Protein AF-A0A8H6HIU8-F1 (afdb_monomer)

Sequence (153 aa):
WHNLHSSWTSQQRADSVRLRSTGVNGLNILAICAAYMLQYKNGLIGKHFKTLMQFATFHLKGIVSPEQLAVNRAIGELGALLWIGEIDDLNRYLDDLTILIDNVLDAFAAIDPAKIPFKIKLHLLKHLPAHIRRFGPAVHFSTEVFECFNAIF

Structure (mmCIF, N/CA/C/O backbone):
data_AF-A0A8H6HIU8-F1
#
_entry.id   AF-A0A8H6HIU8-F1
#
loop_
_atom_site.group_PDB
_atom_site.id
_atom_site.type_symbol
_atom_site.label_atom_id
_atom_site.label_alt_id
_atom_site.label_comp_id
_atom_site.label_asym_id
_atom_site.label_entity_id
_atom_site.label_seq_id
_atom_site.pdbx_PDB_ins_code
_atom_site.Cartn_x
_atom_site.Cartn_y
_atom_site.Cartn_z
_atom_site.occupancy
_atom_site.B_iso_or_equiv
_atom_site.auth_seq_id
_atom_site.auth_comp_id
_atom_site.auth_asym_id
_atom_site.auth_atom_id
_atom_site.pdbx_PDB_model_num
ATOM 1 N N . TRP A 1 1 ? -3.936 3.414 8.968 1.00 64.69 1 TRP A N 1
ATOM 2 C CA . TRP A 1 1 ? -3.615 3.252 10.400 1.00 64.69 1 TRP A CA 1
ATOM 3 C C . TRP A 1 1 ? -4.440 4.179 11.290 1.00 64.69 1 TRP A C 1
ATOM 5 O O . TRP A 1 1 ? -5.311 3.663 11.967 1.00 64.69 1 TRP A O 1
ATOM 15 N N . HIS A 1 2 ? -4.286 5.510 1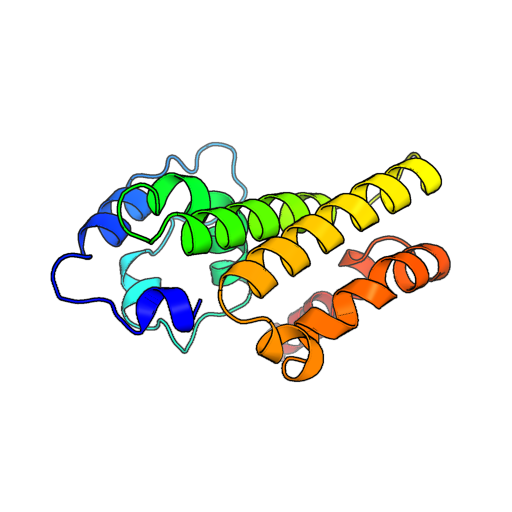1.222 1.00 69.12 2 HIS A N 1
ATOM 16 C CA . HIS A 1 2 ? -5.048 6.442 12.080 1.00 69.12 2 HIS A CA 1
ATOM 17 C C . HIS A 1 2 ? -6.573 6.221 12.072 1.00 69.12 2 HIS A C 1
ATOM 19 O O . HIS A 1 2 ? -7.172 6.049 13.126 1.00 69.12 2 HIS A O 1
ATOM 25 N N . ASN A 1 3 ? -7.185 6.132 10.884 1.00 68.50 3 ASN A N 1
ATOM 26 C CA . ASN A 1 3 ? -8.630 5.882 10.746 1.00 68.50 3 ASN A CA 1
ATOM 27 C C . ASN A 1 3 ? -9.074 4.488 11.202 1.00 68.50 3 ASN A C 1
ATOM 29 O O . ASN A 1 3 ? -10.265 4.274 11.388 1.00 68.50 3 ASN A O 1
ATOM 33 N N . LEU A 1 4 ? -8.141 3.535 11.321 1.00 65.88 4 LEU A N 1
ATOM 34 C CA . LEU A 1 4 ? -8.471 2.219 11.855 1.00 65.88 4 LEU A CA 1
ATOM 35 C C . LEU A 1 4 ? -8.703 2.366 13.354 1.00 65.88 4 LEU A C 1
ATOM 37 O O . LEU A 1 4 ? -9.769 2.009 13.817 1.00 65.88 4 LEU A O 1
ATOM 41 N N . HIS A 1 5 ? -7.771 2.989 14.083 1.00 64.44 5 HIS A N 1
ATOM 42 C CA . HIS A 1 5 ? -7.785 3.006 15.548 1.00 64.44 5 HIS A CA 1
ATOM 43 C C . HIS A 1 5 ? -8.414 4.246 16.207 1.00 64.44 5 HIS A C 1
ATOM 45 O O . HIS A 1 5 ? -8.328 4.402 17.429 1.00 64.44 5 HIS A O 1
ATOM 51 N N . SER A 1 6 ? -8.945 5.196 15.435 1.00 65.50 6 SER A N 1
ATOM 52 C CA . SER A 1 6 ? -9.542 6.434 15.962 1.00 65.50 6 SER A CA 1
ATOM 53 C C . SER A 1 6 ? -10.908 6.210 16.615 1.00 65.50 6 SER A C 1
ATOM 55 O O . SER A 1 6 ? -11.280 6.967 17.502 1.00 65.50 6 SER A O 1
ATOM 57 N N . SER A 1 7 ? -11.629 5.163 16.211 1.00 61.12 7 SER A N 1
ATOM 58 C CA . SER A 1 7 ? -12.925 4.760 16.778 1.00 61.12 7 SER A CA 1
ATOM 59 C C . SER A 1 7 ? -12.816 3.623 17.802 1.00 61.12 7 SER A C 1
ATOM 61 O O . SER A 1 7 ? -13.835 3.108 18.259 1.00 61.12 7 SER A O 1
ATOM 63 N N . TRP A 1 8 ? -11.596 3.197 18.146 1.00 66.00 8 TRP A N 1
ATOM 64 C CA . TRP A 1 8 ? -11.384 2.003 18.959 1.00 66.00 8 TRP A CA 1
ATOM 65 C C . TRP A 1 8 ? -11.679 2.242 20.445 1.00 66.00 8 TRP A C 1
ATOM 67 O O . TRP A 1 8 ? -11.041 3.082 21.081 1.00 66.00 8 TRP A O 1
ATOM 77 N N . THR A 1 9 ? -12.620 1.479 21.012 1.00 58.56 9 THR A N 1
ATOM 78 C CA . THR A 1 9 ? -12.911 1.432 22.458 1.00 58.56 9 THR A CA 1
ATOM 79 C C . THR A 1 9 ? -12.213 0.238 23.130 1.00 58.56 9 THR A C 1
ATOM 81 O O . THR A 1 9 ? -11.569 -0.586 22.478 1.00 58.56 9 THR A O 1
ATOM 84 N N . SER A 1 10 ? -12.329 0.131 24.462 1.00 56.97 10 SER A N 1
ATOM 85 C CA . SER A 1 10 ? -11.723 -0.891 25.342 1.00 56.97 10 SER A CA 1
ATOM 86 C C . SER A 1 10 ? -11.839 -2.345 24.846 1.00 56.97 10 SER A C 1
ATOM 88 O O . SER A 1 10 ? -11.032 -3.193 25.234 1.00 56.97 10 SER A O 1
ATOM 90 N N . GLN A 1 11 ? -12.811 -2.622 23.972 1.00 52.03 11 GLN A N 1
ATOM 91 C CA . GLN A 1 11 ? -13.109 -3.927 23.382 1.00 52.03 11 GLN A CA 1
ATOM 92 C C . GLN A 1 11 ? -12.022 -4.453 22.414 1.00 52.03 11 GLN A C 1
ATOM 94 O O . GLN A 1 11 ? -12.023 -5.636 22.086 1.00 52.03 11 GLN A O 1
ATOM 99 N N . GLN A 1 12 ? -11.049 -3.638 21.988 1.00 56.19 12 GLN A N 1
ATOM 100 C CA . GLN A 1 12 ? -10.039 -4.026 20.980 1.00 56.19 12 GLN A CA 1
ATOM 101 C C . GLN A 1 12 ? -8.659 -4.411 21.538 1.00 56.19 12 GLN A C 1
ATOM 103 O O . GLN A 1 12 ? -7.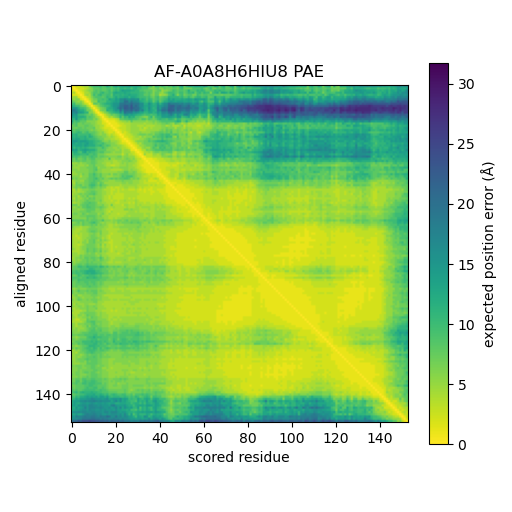671 -4.491 20.809 1.00 56.19 12 GLN A O 1
ATOM 108 N N . ARG A 1 13 ? -8.590 -4.803 22.820 1.00 55.81 13 ARG A N 1
ATOM 109 C CA . ARG A 1 13 ? -7.437 -5.559 23.358 1.00 55.81 13 ARG A CA 1
ATOM 110 C C . ARG A 1 13 ? -7.236 -6.913 22.653 1.00 55.81 13 ARG A C 1
ATOM 112 O O . ARG A 1 13 ? -6.129 -7.449 22.695 1.00 55.81 13 ARG A O 1
ATOM 119 N N . ALA A 1 14 ? -8.260 -7.434 21.969 1.00 56.91 14 ALA A N 1
ATOM 120 C CA . ALA A 1 14 ? -8.206 -8.692 21.221 1.00 56.91 14 ALA A CA 1
ATOM 121 C C . ALA A 1 14 ? -7.216 -8.665 20.040 1.00 56.91 14 ALA A C 1
ATOM 123 O O . ALA A 1 14 ? -6.545 -9.669 19.809 1.00 56.91 14 ALA A O 1
ATOM 124 N N . ASP A 1 15 ? -7.047 -7.526 19.354 1.00 64.19 15 ASP A N 1
ATOM 125 C CA . ASP A 1 15 ? -6.044 -7.386 18.284 1.00 64.19 15 ASP A CA 1
ATOM 126 C C . ASP A 1 15 ? -4.619 -7.543 18.808 1.00 64.19 15 ASP A C 1
ATOM 128 O O . ASP A 1 15 ? -3.786 -8.181 18.170 1.00 64.19 15 ASP A O 1
ATOM 132 N N . SER A 1 16 ? -4.347 -7.024 20.010 1.00 66.31 16 SER A N 1
ATOM 133 C CA . SER A 1 16 ? -3.032 -7.167 20.644 1.00 66.31 16 SER A CA 1
ATOM 134 C C . SER A 1 16 ? -2.673 -8.629 20.897 1.00 66.31 16 SER A C 1
ATOM 136 O O . SER A 1 16 ? -1.526 -9.027 20.704 1.00 66.31 16 SER A O 1
ATOM 138 N N . VAL A 1 17 ? -3.669 -9.429 21.295 1.00 71.44 17 VAL A N 1
ATOM 139 C CA . VAL A 1 17 ? -3.507 -10.855 21.575 1.00 71.44 17 VAL A CA 1
ATOM 140 C C . VAL A 1 17 ? -3.328 -11.610 20.265 1.00 71.44 17 VAL A C 1
ATOM 142 O O . VAL A 1 17 ? -2.354 -12.339 20.130 1.00 71.44 17 VAL A O 1
ATOM 145 N N . ARG A 1 18 ? -4.196 -11.370 19.272 1.00 77.75 18 ARG A N 1
ATOM 146 C CA . ARG A 1 18 ? -4.116 -12.000 17.943 1.00 77.75 18 ARG A CA 1
ATOM 147 C C . ARG A 1 18 ? -2.772 -11.737 17.269 1.00 77.75 18 ARG A C 1
ATOM 149 O O . ARG A 1 18 ? -2.125 -12.678 16.828 1.00 77.75 18 ARG A O 1
ATOM 156 N N . LEU A 1 19 ? -2.338 -10.478 17.252 1.00 77.38 19 LEU A N 1
ATOM 157 C CA . LEU A 1 19 ? -1.085 -10.069 16.628 1.00 77.38 19 LEU A CA 1
ATOM 158 C C . LEU A 1 19 ? 0.135 -10.621 17.387 1.00 77.38 19 LEU A C 1
ATOM 160 O O . LEU A 1 19 ? 1.106 -11.035 16.758 1.00 77.38 19 LEU A O 1
ATOM 164 N N . ARG A 1 20 ? 0.083 -10.695 18.726 1.00 78.25 20 ARG A N 1
ATOM 165 C CA . ARG A 1 20 ? 1.134 -11.325 19.550 1.00 78.25 20 ARG A CA 1
ATOM 166 C C . ARG A 1 20 ? 1.206 -12.843 19.363 1.00 78.25 20 ARG A C 1
ATOM 168 O O . ARG A 1 20 ? 2.286 -13.407 19.489 1.00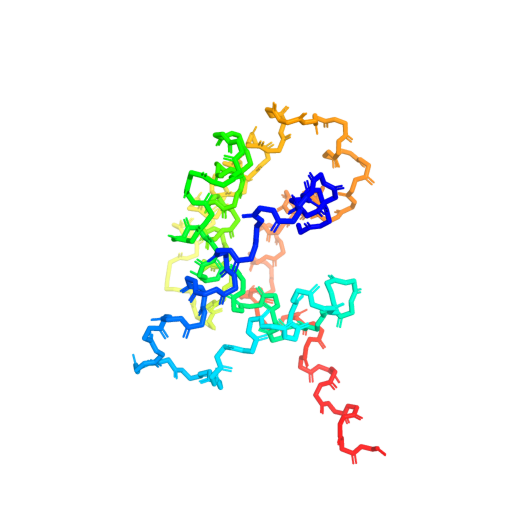 78.25 20 ARG A O 1
ATOM 175 N N . SER A 1 21 ? 0.083 -13.497 19.081 1.00 80.94 21 SER A N 1
ATOM 176 C CA . SER A 1 21 ? 0.003 -14.944 18.842 1.00 80.94 21 SER A CA 1
ATOM 177 C C . SER A 1 21 ? 0.464 -15.367 17.444 1.00 80.94 21 SER A C 1
ATOM 179 O O . SER A 1 21 ? 0.453 -16.557 17.140 1.00 80.94 21 SER A O 1
ATOM 181 N N . THR A 1 22 ? 0.865 -14.423 16.590 1.00 81.81 22 THR A N 1
ATOM 182 C CA . THR A 1 22 ? 1.374 -14.721 15.248 1.00 81.81 22 THR A CA 1
ATOM 183 C C . THR A 1 22 ? 2.664 -15.525 15.335 1.00 81.81 22 THR A C 1
ATOM 185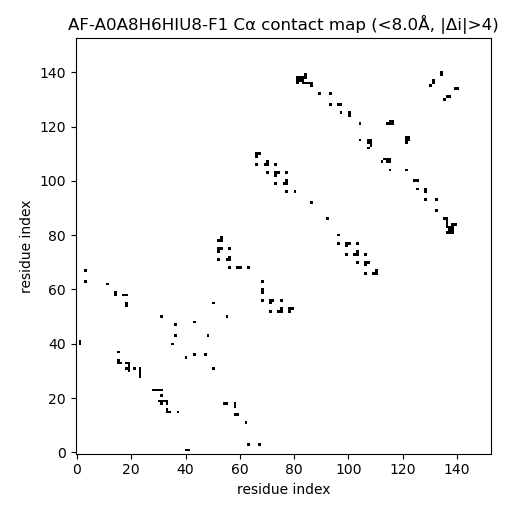 O O . THR A 1 22 ? 3.638 -15.094 15.955 1.00 81.81 22 THR A O 1
ATOM 188 N N . GLY A 1 23 ? 2.688 -16.687 14.683 1.00 79.31 23 GLY A N 1
ATOM 189 C CA . GLY A 1 23 ? 3.920 -17.440 14.493 1.00 79.31 23 GLY A CA 1
ATOM 190 C C . GLY A 1 23 ? 4.871 -16.652 13.600 1.00 79.31 23 GLY A C 1
ATOM 191 O O . GLY A 1 23 ? 4.547 -16.382 12.448 1.00 79.31 23 GLY A O 1
ATOM 192 N N . VAL A 1 24 ? 6.038 -16.283 14.129 1.00 79.44 24 VAL A N 1
ATOM 193 C CA . VAL A 1 24 ? 7.068 -15.543 13.378 1.00 79.44 24 VAL A CA 1
ATOM 194 C C . VAL A 1 24 ? 8.147 -16.450 12.779 1.00 79.44 24 VAL A C 1
ATOM 196 O O . VAL A 1 24 ? 9.121 -15.971 12.205 1.00 79.44 24 VAL A O 1
ATOM 199 N N . ASN A 1 25 ? 7.985 -17.768 12.906 1.00 79.31 25 ASN A N 1
ATOM 200 C CA . ASN A 1 25 ? 8.937 -18.741 12.380 1.00 79.31 25 ASN A CA 1
ATOM 201 C C . ASN A 1 25 ? 9.035 -18.616 10.853 1.00 79.31 25 ASN A C 1
ATOM 203 O O . ASN A 1 25 ? 8.021 -18.655 10.160 1.00 79.31 25 ASN A O 1
ATOM 207 N N . GLY A 1 26 ? 10.259 -18.478 10.341 1.00 76.31 26 GLY A N 1
ATOM 208 C CA . GLY A 1 26 ? 10.518 -18.275 8.911 1.00 76.31 26 GLY A CA 1
ATOM 209 C C . GLY A 1 26 ? 10.447 -16.816 8.451 1.00 76.31 26 GLY A C 1
ATOM 210 O O . GLY A 1 26 ? 10.699 -16.543 7.281 1.00 76.31 26 GLY A O 1
ATOM 211 N N . LEU A 1 27 ? 10.158 -15.871 9.350 1.00 75.81 27 LEU A N 1
ATOM 212 C CA . LEU A 1 27 ? 10.210 -14.443 9.055 1.00 75.81 27 LEU A CA 1
ATOM 213 C C . LEU A 1 27 ? 11.502 -13.834 9.593 1.00 75.81 27 LEU A C 1
ATOM 215 O O . LEU A 1 27 ? 11.894 -14.082 10.730 1.00 75.81 27 LEU A O 1
ATOM 219 N N . ASN A 1 28 ? 12.119 -12.949 8.812 1.00 74.94 28 ASN A N 1
ATOM 220 C CA . ASN A 1 28 ? 13.249 -12.144 9.273 1.00 74.94 28 ASN A CA 1
ATOM 221 C C . ASN A 1 28 ? 12.769 -10.906 10.063 1.00 74.94 28 ASN A C 1
ATOM 223 O O . ASN A 1 28 ? 13.091 -9.768 9.718 1.00 74.94 28 ASN A O 1
ATOM 227 N N . ILE A 1 29 ? 11.921 -11.112 11.077 1.00 74.44 29 ILE A N 1
ATOM 228 C CA . ILE A 1 29 ? 11.406 -10.049 11.951 1.00 74.44 29 ILE A CA 1
ATOM 229 C C . 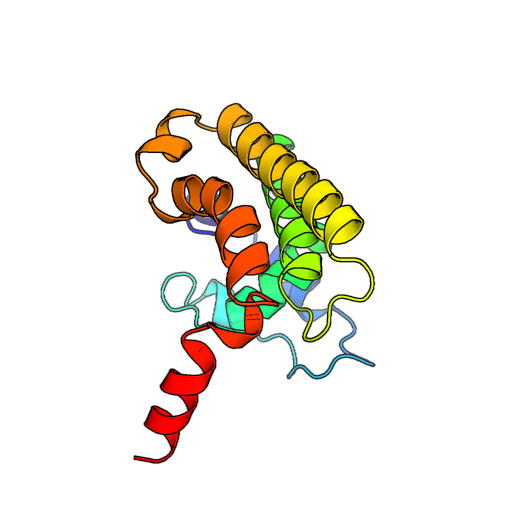ILE A 1 29 ? 11.590 -10.417 13.423 1.00 74.44 29 ILE A C 1
ATOM 231 O O . ILE A 1 29 ? 11.519 -11.581 13.810 1.00 74.44 29 ILE A O 1
ATOM 235 N N . LEU A 1 30 ? 11.788 -9.400 14.264 1.00 69.62 30 LEU A N 1
ATOM 236 C CA . LEU A 1 30 ? 11.718 -9.568 15.715 1.00 69.62 30 LEU A CA 1
ATOM 237 C C . LEU A 1 30 ? 10.291 -9.939 16.140 1.00 69.62 30 LEU A C 1
ATOM 239 O O . LEU A 1 30 ? 9.327 -9.674 15.419 1.00 69.62 30 LEU A O 1
ATOM 243 N N . ALA A 1 31 ? 10.160 -10.500 17.345 1.00 73.62 31 ALA A N 1
ATOM 244 C CA . ALA A 1 31 ? 8.859 -10.777 17.945 1.00 73.62 31 ALA A CA 1
ATOM 245 C C . ALA A 1 31 ? 7.933 -9.552 17.838 1.00 73.62 31 ALA A C 1
ATOM 247 O O . ALA A 1 31 ? 8.340 -8.420 18.114 1.00 73.62 31 ALA A O 1
ATOM 248 N N . ILE A 1 32 ? 6.682 -9.775 17.424 1.00 78.06 32 ILE A N 1
ATOM 249 C CA . ILE A 1 32 ? 5.751 -8.675 17.177 1.00 78.06 32 ILE A CA 1
ATOM 250 C C . ILE A 1 32 ? 5.361 -8.031 18.513 1.00 78.06 32 ILE A C 1
ATOM 252 O O . ILE A 1 32 ? 4.588 -8.583 19.300 1.00 78.06 32 ILE A O 1
ATOM 256 N N . CYS A 1 33 ? 5.873 -6.825 18.766 1.00 75.94 33 CYS A N 1
ATOM 257 C CA . CYS A 1 33 ? 5.579 -6.038 19.964 1.00 75.94 33 CYS A CA 1
ATOM 258 C C . CYS A 1 33 ? 4.196 -5.365 19.881 1.00 75.94 33 CYS A C 1
ATOM 260 O O . CYS A 1 33 ? 4.078 -4.140 19.926 1.00 75.94 33 CYS A O 1
ATOM 262 N N . ALA A 1 34 ? 3.131 -6.164 19.777 1.00 77.31 34 ALA A N 1
ATOM 263 C CA . ALA A 1 34 ? 1.761 -5.687 19.578 1.00 77.31 34 ALA A CA 1
ATOM 264 C C . ALA A 1 34 ? 1.306 -4.680 20.655 1.00 77.31 34 ALA A C 1
ATOM 266 O O . ALA A 1 34 ? 0.685 -3.668 20.337 1.00 77.31 34 ALA A O 1
ATOM 267 N N . ALA A 1 35 ? 1.671 -4.914 21.922 1.00 75.56 35 ALA A N 1
ATOM 268 C CA . ALA A 1 35 ? 1.363 -4.001 23.025 1.00 75.56 35 ALA A CA 1
ATOM 269 C C . ALA A 1 35 ? 2.015 -2.619 22.837 1.00 75.56 35 ALA A C 1
ATOM 271 O O . ALA A 1 35 ? 1.349 -1.597 22.990 1.00 75.56 35 ALA A O 1
ATOM 272 N N . TYR A 1 36 ? 3.286 -2.593 22.421 1.00 80.00 36 TYR A N 1
ATOM 273 C CA . TYR A 1 36 ? 4.002 -1.355 22.112 1.00 80.00 36 TYR A CA 1
ATOM 274 C C . TYR A 1 36 ? 3.346 -0.618 20.939 1.00 80.00 36 TYR A C 1
ATOM 276 O O . TYR A 1 36 ? 3.087 0.578 21.023 1.00 80.00 36 TYR A O 1
ATOM 284 N N . MET A 1 37 ? 3.023 -1.329 19.855 1.00 80.44 37 MET A N 1
ATOM 285 C CA . MET A 1 37 ? 2.434 -0.719 18.658 1.00 80.44 37 MET A CA 1
ATOM 286 C C . MET A 1 37 ? 1.066 -0.078 18.930 1.00 80.44 37 MET A C 1
ATOM 288 O O . MET A 1 37 ? 0.723 0.928 18.315 1.00 80.44 37 MET A O 1
ATOM 292 N N . LEU A 1 38 ? 0.294 -0.629 19.868 1.00 77.19 38 LEU A N 1
ATOM 293 C CA . LEU A 1 38 ? -0.985 -0.056 20.287 1.00 77.19 38 LEU A CA 1
ATOM 294 C C . LEU A 1 38 ? -0.812 1.119 21.252 1.00 77.19 38 LEU A C 1
ATOM 296 O O . LEU A 1 38 ? -1.501 2.129 21.108 1.00 77.19 38 LEU A O 1
ATOM 300 N N . GLN A 1 39 ? 0.114 1.007 22.207 1.00 79.12 39 GLN A N 1
ATOM 301 C CA . GLN A 1 39 ? 0.422 2.077 23.159 1.00 79.12 39 GLN A CA 1
ATOM 302 C C . GLN A 1 39 ? 0.980 3.315 22.444 1.00 79.12 39 GLN A C 1
ATOM 304 O O . GLN A 1 39 ? 0.553 4.435 22.713 1.00 79.12 39 GLN A O 1
ATOM 309 N N . TYR A 1 40 ? 1.874 3.107 21.479 1.00 80.88 40 TYR A N 1
ATOM 310 C CA . TYR A 1 40 ? 2.543 4.152 20.707 1.00 80.88 40 TYR A CA 1
ATOM 311 C C . TYR A 1 40 ? 2.009 4.228 19.271 1.00 80.88 40 TYR A C 1
ATOM 313 O O . TYR A 1 40 ? 2.763 4.427 18.321 1.00 80.88 40 TYR A O 1
ATOM 321 N N . LYS A 1 41 ? 0.687 4.099 19.097 1.00 76.69 41 LYS A N 1
ATOM 322 C CA . LYS A 1 41 ? 0.017 4.035 17.782 1.00 76.69 41 LYS A CA 1
ATOM 323 C C . LYS A 1 41 ? 0.297 5.211 16.839 1.00 76.69 41 LYS A C 1
ATOM 325 O O . LYS A 1 41 ? 0.213 5.035 15.627 1.00 76.69 41 LYS A O 1
ATOM 330 N N . ASN A 1 42 ? 0.667 6.375 17.375 1.00 80.00 42 ASN A N 1
ATOM 331 C CA . ASN A 1 42 ? 1.040 7.560 16.592 1.00 80.00 42 ASN A CA 1
ATOM 332 C C . ASN A 1 42 ? 2.560 7.700 16.367 1.00 80.00 42 ASN A C 1
ATOM 334 O O . ASN A 1 42 ? 2.973 8.532 15.570 1.00 80.00 42 ASN A O 1
ATOM 338 N N . GLY A 1 43 ? 3.383 6.899 17.051 1.00 81.69 43 GLY A N 1
ATOM 339 C CA . GLY A 1 43 ? 4.850 6.913 16.983 1.00 81.69 43 GLY A CA 1
ATOM 340 C C . GLY A 1 43 ? 5.426 5.676 16.296 1.00 81.69 43 GLY A C 1
ATOM 341 O O . GLY A 1 43 ? 6.523 5.231 16.625 1.00 81.69 43 GLY A O 1
ATOM 342 N N . LEU A 1 44 ? 4.663 5.056 15.393 1.00 83.62 44 LEU A N 1
ATOM 343 C CA . LEU A 1 44 ? 5.136 3.882 14.670 1.00 83.62 44 LEU A CA 1
ATOM 344 C C . LEU A 1 44 ? 6.229 4.263 13.668 1.00 83.62 44 LEU A C 1
ATOM 346 O O . LEU A 1 44 ? 6.122 5.263 12.964 1.00 83.62 44 LEU A O 1
ATOM 350 N N . ILE A 1 45 ? 7.255 3.418 13.588 1.00 83.50 45 ILE A N 1
ATOM 351 C CA . ILE A 1 45 ? 8.375 3.548 12.651 1.00 83.50 45 ILE A CA 1
ATOM 352 C C . ILE A 1 45 ? 8.256 2.516 11.521 1.00 83.50 45 ILE A C 1
ATOM 354 O O . ILE A 1 45 ? 7.416 1.613 11.584 1.00 83.50 45 ILE A O 1
ATOM 358 N N . GLY A 1 46 ? 9.121 2.611 10.506 1.00 81.25 46 GLY A N 1
ATOM 359 C CA . GLY A 1 46 ? 9.073 1.782 9.293 1.00 81.25 46 GLY A CA 1
ATOM 360 C C . GLY A 1 46 ? 8.912 0.280 9.554 1.00 81.25 46 GLY A C 1
ATOM 361 O O . GLY A 1 46 ? 8.018 -0.345 8.985 1.00 81.25 46 GLY A O 1
ATOM 362 N N . LYS A 1 47 ? 9.678 -0.292 10.4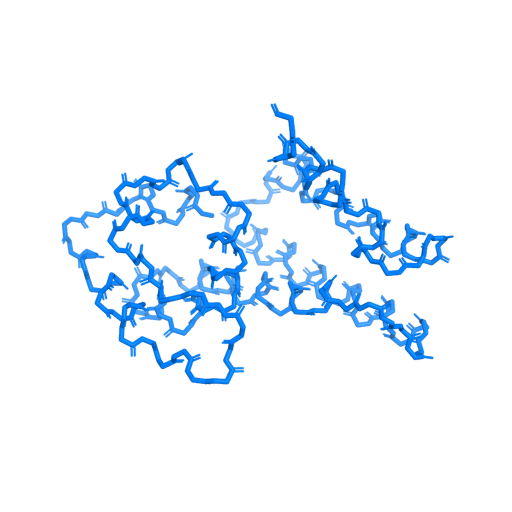97 1.00 82.62 47 LYS A N 1
ATOM 363 C CA . LYS A 1 47 ? 9.571 -1.723 10.848 1.00 82.62 47 LYS A CA 1
ATOM 364 C C . LYS A 1 47 ? 8.175 -2.121 11.346 1.00 82.62 47 LYS A C 1
ATOM 366 O O . LYS A 1 47 ? 7.676 -3.177 10.979 1.00 82.62 47 LYS A O 1
ATOM 371 N N . HIS A 1 48 ? 7.514 -1.262 12.128 1.00 85.62 48 HIS A N 1
ATOM 372 C CA . HIS A 1 48 ? 6.161 -1.524 12.626 1.00 85.62 48 HIS A CA 1
ATOM 373 C C . HIS A 1 48 ? 5.143 -1.490 11.485 1.00 85.62 48 HIS A C 1
ATOM 375 O O . HIS A 1 48 ? 4.255 -2.337 11.433 1.00 85.62 48 HIS A O 1
ATOM 381 N N . PHE A 1 49 ? 5.284 -0.547 10.548 1.00 83.75 49 PHE A N 1
ATOM 382 C CA . PHE A 1 49 ? 4.415 -0.485 9.375 1.00 83.75 49 PHE A CA 1
ATOM 383 C C . PHE A 1 49 ? 4.610 -1.681 8.440 1.00 83.75 49 PHE A C 1
ATOM 385 O O . PHE A 1 49 ? 3.612 -2.205 7.955 1.00 83.75 49 PHE A O 1
ATOM 392 N N . LYS A 1 50 ? 5.845 -2.171 8.255 1.00 84.25 50 LYS A N 1
ATOM 393 C CA . LYS A 1 50 ? 6.117 -3.414 7.509 1.00 84.25 50 LYS A CA 1
ATOM 394 C C . LYS A 1 50 ? 5.398 -4.610 8.133 1.00 84.25 50 LYS A C 1
ATOM 396 O O . LYS A 1 50 ? 4.681 -5.319 7.435 1.00 84.25 50 LYS A O 1
ATOM 401 N N . THR A 1 51 ? 5.504 -4.783 9.453 1.00 85.19 51 THR A N 1
ATOM 402 C CA . THR A 1 51 ? 4.775 -5.840 10.172 1.00 85.19 51 THR A CA 1
ATOM 403 C C . THR A 1 51 ? 3.259 -5.696 10.014 1.00 85.19 51 THR A C 1
ATOM 405 O O . THR A 1 51 ? 2.575 -6.673 9.724 1.00 85.19 51 THR A O 1
ATOM 408 N N . LEU A 1 52 ? 2.707 -4.485 10.155 1.00 84.94 52 LEU A N 1
ATOM 409 C CA . LEU A 1 52 ? 1.267 -4.263 9.974 1.00 84.94 52 LEU A CA 1
ATOM 410 C C . LEU A 1 52 ? 0.808 -4.578 8.551 1.00 84.94 52 LEU A C 1
ATOM 412 O O . LEU A 1 52 ? -0.243 -5.179 8.377 1.00 84.94 52 LEU A O 1
ATOM 416 N N . MET A 1 53 ? 1.582 -4.191 7.545 1.00 86.50 53 MET A N 1
ATOM 417 C CA . MET A 1 53 ? 1.256 -4.443 6.144 1.00 86.50 53 MET A CA 1
ATOM 418 C C . MET A 1 53 ? 1.204 -5.943 5.824 1.00 86.50 53 MET A C 1
A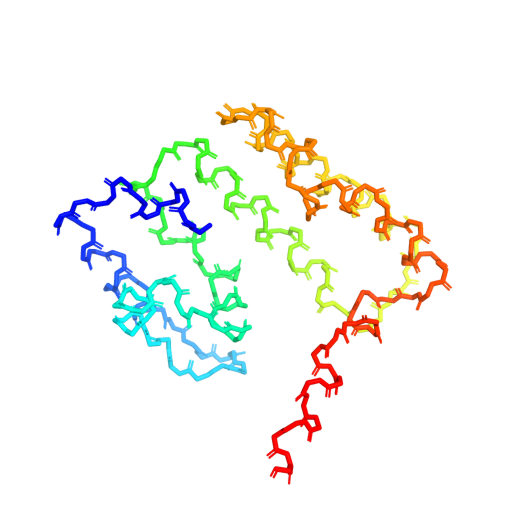TOM 420 O O . MET A 1 53 ? 0.344 -6.362 5.059 1.00 86.50 53 MET A O 1
ATOM 424 N N . GLN A 1 54 ? 2.069 -6.747 6.450 1.00 84.50 54 GLN A N 1
ATOM 425 C CA . GLN A 1 54 ? 2.097 -8.202 6.270 1.00 84.50 54 GLN A CA 1
ATOM 426 C C . GLN A 1 54 ? 0.992 -8.930 7.050 1.00 84.50 54 GLN A C 1
ATOM 428 O O . GLN A 1 54 ? 0.405 -9.875 6.530 1.00 84.50 54 GLN A O 1
ATOM 433 N N . PHE A 1 55 ? 0.698 -8.512 8.289 1.00 84.88 55 PHE A N 1
ATOM 434 C CA . PHE A 1 55 ? -0.127 -9.316 9.204 1.00 84.88 55 PHE A CA 1
ATOM 435 C C . PHE A 1 55 ? -1.514 -8.754 9.504 1.00 84.88 55 PHE A C 1
ATOM 437 O O . PHE A 1 55 ? -2.404 -9.519 9.875 1.00 84.88 55 PHE A O 1
ATOM 444 N N . ALA A 1 56 ? -1.741 -7.445 9.359 1.00 84.75 56 ALA A N 1
ATOM 445 C CA . ALA A 1 56 ? -2.971 -6.821 9.853 1.00 84.75 56 ALA A CA 1
ATOM 446 C C . ALA A 1 56 ? -4.238 -7.459 9.257 1.00 84.75 56 ALA A C 1
ATOM 448 O O . ALA A 1 56 ? -5.190 -7.705 9.999 1.00 84.75 56 ALA A O 1
ATOM 449 N N . THR A 1 57 ? -4.225 -7.833 7.975 1.00 87.25 57 THR A N 1
ATOM 450 C CA . THR A 1 57 ? -5.393 -8.406 7.286 1.00 87.25 57 THR A CA 1
ATOM 451 C C . THR A 1 57 ? -5.910 -9.671 7.974 1.00 87.25 57 THR A C 1
ATOM 453 O O . THR A 1 57 ? -7.120 -9.889 8.048 1.00 87.25 57 THR A O 1
ATOM 456 N N . PHE A 1 58 ? -5.014 -10.484 8.542 1.00 86.00 58 PHE A N 1
ATOM 457 C CA . PHE A 1 58 ? -5.374 -11.737 9.212 1.00 86.00 58 PHE A CA 1
ATOM 458 C C . PHE A 1 58 ? -5.983 -11.526 10.601 1.00 86.00 58 PHE A C 1
ATOM 460 O O . PHE A 1 58 ? -6.707 -12.389 11.097 1.00 86.00 58 PHE A O 1
ATOM 467 N N . HIS A 1 59 ? -5.722 -10.381 11.230 1.00 84.12 59 HIS A N 1
ATOM 468 C CA . HIS A 1 59 ? -6.143 -10.115 12.605 1.00 84.12 59 HIS A CA 1
ATOM 469 C C . HIS A 1 59 ? -7.365 -9.200 12.691 1.00 84.12 59 HIS A C 1
ATOM 471 O O . HIS A 1 59 ? -8.193 -9.397 13.582 1.00 84.12 59 HIS A O 1
ATOM 477 N N . LEU A 1 60 ? -7.533 -8.286 11.729 1.00 83.69 60 LEU A N 1
ATOM 478 C CA . LEU A 1 60 ? -8.596 -7.276 11.729 1.00 83.69 60 LEU A CA 1
ATOM 479 C C . LEU A 1 60 ? -9.997 -7.834 11.408 1.00 83.69 60 LEU A C 1
ATOM 481 O O . LEU A 1 60 ? -11.002 -7.142 11.598 1.00 83.69 60 LEU A O 1
ATOM 485 N N . LYS A 1 61 ? -10.106 -9.084 10.938 1.00 83.81 61 LYS A N 1
ATOM 486 C CA . LYS A 1 61 ? -11.402 -9.705 10.625 1.00 83.81 61 LYS A CA 1
ATOM 487 C C . LYS A 1 61 ? -12.303 -9.770 11.869 1.00 83.81 61 LYS A C 1
ATOM 489 O O . LYS A 1 61 ? -11.920 -10.306 12.913 1.00 83.81 61 LYS A O 1
ATOM 494 N N . GLY A 1 62 ? -13.524 -9.248 11.730 1.00 83.31 62 GLY A N 1
ATOM 495 C CA . GLY A 1 62 ? -14.515 -9.166 12.811 1.00 83.31 62 GLY A CA 1
ATOM 496 C C . GLY A 1 62 ? -14.266 -8.036 13.816 1.00 83.31 62 GLY A C 1
ATOM 497 O O . GLY A 1 62 ? -14.923 -8.005 14.850 1.00 83.31 62 GLY A O 1
ATOM 498 N N . ILE A 1 63 ? -13.311 -7.143 13.534 1.00 82.56 63 ILE A N 1
ATOM 499 C CA . ILE A 1 63 ? -12.952 -6.013 14.403 1.00 82.56 63 ILE A CA 1
ATOM 500 C C . ILE A 1 63 ? -13.157 -4.669 13.700 1.00 82.56 63 ILE A C 1
ATOM 502 O O . ILE A 1 63 ? -13.558 -3.697 14.340 1.00 82.56 63 ILE A O 1
ATOM 506 N N . VAL A 1 64 ? -12.893 -4.617 12.396 1.00 85.50 64 VAL A N 1
ATOM 507 C CA . VAL A 1 64 ? -13.095 -3.434 11.549 1.00 85.50 64 VAL A CA 1
ATOM 508 C C . VAL A 1 64 ? -14.282 -3.637 10.606 1.00 85.50 64 VAL A C 1
ATOM 510 O O . VAL A 1 64 ? -14.747 -4.767 10.428 1.00 85.50 64 VAL A O 1
ATOM 513 N N . SER A 1 65 ? -14.770 -2.555 9.992 1.00 90.31 65 SER A N 1
ATOM 514 C CA . SER A 1 65 ? -15.826 -2.656 8.978 1.00 90.31 65 SER A CA 1
ATOM 515 C C . SER A 1 65 ? -15.345 -3.429 7.735 1.00 90.31 65 SER A C 1
ATOM 517 O O . SER A 1 65 ? -14.134 -3.502 7.490 1.00 90.31 65 SER A O 1
ATOM 519 N N . PRO A 1 66 ? -16.254 -3.997 6.923 1.00 92.19 66 PRO A N 1
ATOM 520 C CA . PRO A 1 66 ? -15.886 -4.668 5.676 1.00 92.19 66 PRO A CA 1
ATOM 521 C C . PRO A 1 66 ? -15.041 -3.792 4.740 1.00 92.19 66 PRO A C 1
ATOM 523 O O . PRO A 1 66 ? -14.066 -4.269 4.164 1.00 92.19 66 PRO A O 1
ATOM 526 N N . GLU A 1 67 ? -15.349 -2.499 4.648 1.00 93.69 67 GLU A N 1
ATOM 527 C CA . GLU A 1 67 ? -14.633 -1.525 3.818 1.00 93.69 67 GLU A CA 1
ATOM 528 C C . GLU A 1 67 ? -13.222 -1.270 4.364 1.00 93.69 67 GLU A C 1
ATOM 530 O O . GLU A 1 67 ? -12.243 -1.249 3.619 1.00 93.69 67 GLU A O 1
ATOM 535 N N . GLN A 1 68 ? -13.084 -1.144 5.688 1.00 91.38 68 GLN A N 1
ATOM 536 C CA . GLN A 1 68 ? -11.779 -1.006 6.339 1.00 91.38 68 GLN A CA 1
ATOM 537 C C . GLN A 1 68 ? -10.909 -2.256 6.152 1.00 91.38 68 GLN A C 1
ATOM 539 O O . GLN A 1 68 ? -9.695 -2.137 5.957 1.00 91.38 68 GLN A O 1
ATOM 544 N N . LEU A 1 69 ? -11.517 -3.445 6.194 1.00 91.94 69 LEU A N 1
ATOM 545 C CA . LEU A 1 69 ? -10.828 -4.704 5.921 1.00 91.94 69 LEU A CA 1
ATOM 546 C C . LEU A 1 69 ? -10.401 -4.795 4.451 1.00 91.94 69 LEU A C 1
ATOM 548 O O . LEU A 1 69 ? -9.276 -5.211 4.182 1.00 91.94 69 LEU A O 1
ATOM 552 N N . ALA A 1 70 ? -11.253 -4.364 3.516 1.00 94.94 70 ALA A N 1
ATOM 553 C CA . ALA A 1 70 ? -10.938 -4.314 2.089 1.00 94.94 70 ALA A CA 1
ATOM 554 C C . ALA A 1 70 ? -9.741 -3.396 1.805 1.00 94.94 70 ALA A C 1
ATOM 556 O O . ALA A 1 70 ? -8.803 -3.810 1.126 1.00 94.94 70 ALA A O 1
ATOM 557 N N . VAL A 1 71 ? -9.706 -2.201 2.409 1.00 93.88 71 VAL A N 1
ATOM 558 C CA . VAL A 1 71 ? -8.544 -1.300 2.324 1.00 93.88 71 VAL A CA 1
ATOM 559 C C . VAL A 1 71 ? -7.288 -1.967 2.870 1.00 93.88 71 VAL A C 1
ATOM 561 O O . VAL A 1 71 ? -6.227 -1.887 2.255 1.00 93.88 71 VAL A O 1
ATOM 564 N N . ASN A 1 72 ? -7.378 -2.621 4.029 1.00 93.00 72 ASN A N 1
ATOM 565 C CA . ASN A 1 72 ? -6.212 -3.257 4.630 1.00 93.00 72 ASN A CA 1
ATOM 566 C C . ASN A 1 72 ? -5.669 -4.402 3.764 1.00 93.00 72 ASN A C 1
ATOM 568 O O . ASN A 1 72 ? -4.460 -4.480 3.558 1.00 93.00 72 ASN A O 1
ATOM 572 N N . ARG A 1 73 ? -6.565 -5.213 3.194 1.00 94.75 73 ARG A N 1
ATOM 573 C CA . ARG A 1 73 ? -6.215 -6.279 2.258 1.00 94.75 73 ARG A CA 1
ATOM 574 C C . ARG A 1 73 ? -5.529 -5.734 1.006 1.00 94.75 73 ARG A C 1
ATOM 576 O O . ARG A 1 73 ? -4.434 -6.190 0.695 1.00 94.75 73 ARG A O 1
ATOM 583 N N . ALA A 1 74 ? -6.126 -4.743 0.344 1.00 95.88 74 ALA A N 1
ATOM 584 C CA . ALA A 1 74 ? -5.572 -4.157 -0.876 1.00 95.88 74 ALA A CA 1
ATOM 585 C C . ALA A 1 74 ? -4.182 -3.541 -0.634 1.00 95.88 74 ALA A C 1
ATOM 587 O O . ALA A 1 74 ? -3.264 -3.731 -1.428 1.00 95.88 74 ALA A O 1
ATOM 588 N N . ILE A 1 75 ? -3.990 -2.859 0.504 1.00 94.06 75 ILE A N 1
ATOM 589 C CA . ILE A 1 75 ? -2.677 -2.325 0.897 1.00 94.06 75 ILE A CA 1
ATOM 590 C C . ILE A 1 75 ? -1.668 -3.451 1.150 1.00 94.06 75 ILE A C 1
ATOM 592 O O . ILE A 1 75 ? -0.505 -3.300 0.789 1.00 94.06 75 ILE A O 1
ATOM 596 N N . GLY A 1 76 ? -2.082 -4.552 1.783 1.00 93.31 76 GLY A N 1
ATOM 597 C CA . GLY A 1 76 ? -1.212 -5.704 2.028 1.00 93.31 76 GLY A CA 1
ATOM 598 C C . GLY A 1 76 ? -0.738 -6.364 0.731 1.00 93.31 76 GLY A C 1
ATOM 599 O O . GLY A 1 76 ? 0.456 -6.613 0.577 1.00 93.31 76 GLY A O 1
ATOM 600 N N . GLU A 1 77 ? -1.653 -6.577 -0.219 1.00 94.88 77 GLU A N 1
ATOM 601 C CA . GLU A 1 77 ? -1.352 -7.133 -1.546 1.00 94.88 77 GLU A CA 1
ATOM 602 C C . GLU A 1 77 ? -0.410 -6.208 -2.338 1.00 94.88 77 GLU A C 1
ATOM 604 O O . GLU A 1 77 ? 0.645 -6.652 -2.793 1.00 94.88 77 GLU A O 1
ATOM 609 N N . LEU A 1 78 ? -0.717 -4.904 -2.417 1.00 95.88 78 LEU A N 1
ATOM 610 C CA . LEU A 1 78 ? 0.165 -3.913 -3.046 1.00 95.88 78 LEU A CA 1
ATOM 611 C C . LEU A 1 78 ? 1.542 -3.874 -2.368 1.00 95.88 78 LEU A C 1
ATOM 613 O O . LEU A 1 78 ? 2.575 -3.874 -3.032 1.00 95.88 78 LEU A O 1
ATOM 617 N N . GLY A 1 79 ? 1.564 -3.862 -1.037 1.00 92.81 79 GLY A N 1
ATOM 618 C CA . GLY A 1 79 ? 2.783 -3.813 -0.240 1.00 92.81 79 GLY A CA 1
ATOM 619 C C . GLY A 1 79 ? 3.736 -4.973 -0.510 1.00 92.81 79 GLY A C 1
ATOM 620 O O . GLY A 1 79 ? 4.947 -4.761 -0.552 1.00 92.81 79 GLY A O 1
ATOM 621 N N . ALA A 1 80 ? 3.201 -6.176 -0.728 1.00 91.94 80 ALA A N 1
ATOM 622 C CA . ALA A 1 80 ? 3.994 -7.346 -1.088 1.00 91.94 80 ALA A CA 1
ATOM 623 C C . ALA A 1 80 ? 4.693 -7.167 -2.447 1.00 91.94 80 ALA A C 1
ATOM 625 O O . ALA A 1 80 ? 5.880 -7.464 -2.560 1.00 91.94 80 ALA A O 1
ATOM 626 N N . LEU A 1 81 ? 3.992 -6.620 -3.447 1.00 94.12 81 LEU A N 1
ATOM 627 C CA . LEU A 1 81 ? 4.543 -6.395 -4.788 1.00 94.12 81 LEU A CA 1
ATOM 628 C C . LEU A 1 81 ? 5.573 -5.250 -4.831 1.00 94.12 81 LEU A C 1
ATOM 630 O O . LEU A 1 81 ? 6.495 -5.259 -5.646 1.00 94.12 81 LEU A O 1
ATOM 634 N N . LEU A 1 82 ? 5.438 -4.254 -3.951 1.00 92.75 82 LEU A N 1
ATOM 635 C CA . LEU A 1 82 ? 6.375 -3.128 -3.870 1.00 92.75 82 LEU A CA 1
ATOM 636 C C . LEU A 1 82 ? 7.704 -3.480 -3.194 1.00 92.75 82 LEU A C 1
ATOM 638 O O . LEU A 1 82 ? 8.677 -2.747 -3.366 1.00 92.75 82 LEU A O 1
ATOM 642 N N . TRP A 1 83 ? 7.756 -4.574 -2.429 1.00 88.81 83 TRP A N 1
ATOM 643 C CA . TRP A 1 83 ? 8.924 -4.964 -1.638 1.00 88.81 83 TRP A CA 1
ATOM 644 C C . TRP A 1 83 ? 9.794 -6.031 -2.321 1.00 88.81 83 TRP A C 1
ATOM 646 O O . TRP A 1 83 ? 10.281 -6.954 -1.668 1.00 88.81 83 TRP A O 1
ATOM 656 N N . ILE A 1 84 ? 9.993 -5.910 -3.636 1.00 90.25 84 ILE A N 1
ATOM 657 C CA . ILE A 1 84 ? 10.876 -6.791 -4.414 1.00 90.25 84 ILE A CA 1
ATOM 658 C C . ILE A 1 84 ? 12.131 -6.045 -4.879 1.00 90.25 84 ILE A C 1
ATOM 660 O O . ILE A 1 84 ? 12.085 -4.843 -5.143 1.00 90.25 84 ILE A O 1
ATOM 664 N N . GLY A 1 85 ? 13.258 -6.758 -4.946 1.00 91.62 85 GLY A N 1
ATOM 665 C CA . GLY A 1 85 ? 14.551 -6.212 -5.384 1.00 91.62 85 GLY A CA 1
ATOM 666 C C . GLY A 1 85 ? 14.868 -6.449 -6.862 1.00 91.62 85 GLY A C 1
ATOM 667 O O . GLY A 1 85 ? 15.791 -5.846 -7.395 1.00 91.62 85 GLY A O 1
ATOM 668 N N . GLU A 1 86 ? 14.102 -7.303 -7.533 1.00 94.25 86 GLU A N 1
ATOM 669 C CA . GLU A 1 86 ? 14.316 -7.688 -8.927 1.00 94.25 86 GLU A CA 1
ATOM 670 C C . GLU A 1 86 ? 12.958 -7.866 -9.611 1.00 94.25 86 GLU A C 1
ATOM 672 O O . GLU A 1 86 ? 11.989 -8.265 -8.964 1.00 94.25 86 GLU A O 1
ATOM 677 N N . ILE A 1 87 ? 12.873 -7.501 -10.891 1.00 96.50 87 ILE A N 1
ATOM 678 C CA . ILE A 1 87 ? 11.663 -7.609 -11.712 1.00 96.50 87 ILE A CA 1
ATOM 679 C C . ILE A 1 87 ? 12.022 -8.430 -12.951 1.00 96.50 87 ILE A C 1
ATOM 681 O O . ILE A 1 87 ? 12.731 -7.929 -13.822 1.00 96.50 87 ILE A O 1
ATOM 685 N N . ASP A 1 88 ? 11.506 -9.657 -13.033 1.00 95.94 88 ASP A N 1
ATOM 686 C CA . ASP A 1 88 ? 11.792 -10.577 -14.145 1.00 95.94 88 ASP A CA 1
ATOM 687 C C . ASP A 1 88 ? 11.106 -10.145 -15.452 1.00 95.94 88 ASP A C 1
ATOM 689 O O . ASP A 1 88 ? 11.719 -10.113 -16.518 1.00 95.94 88 ASP A O 1
ATOM 693 N N . ASP A 1 89 ? 9.820 -9.785 -15.367 1.00 97.56 89 ASP A N 1
ATOM 694 C CA . ASP A 1 89 ? 9.018 -9.276 -16.483 1.00 97.56 89 ASP A CA 1
ATOM 695 C C . ASP A 1 89 ? 8.432 -7.916 -16.108 1.00 97.56 89 ASP A C 1
ATOM 697 O O . ASP A 1 89 ? 7.467 -7.813 -15.346 1.00 97.56 89 ASP A O 1
ATOM 701 N N . LEU A 1 90 ? 9.029 -6.859 -16.660 1.00 97.19 90 LEU A N 1
ATOM 702 C CA . LEU A 1 90 ? 8.631 -5.488 -16.366 1.00 97.19 90 LEU A CA 1
ATOM 703 C C . LEU A 1 90 ? 7.205 -5.176 -16.824 1.00 97.19 90 LEU A C 1
ATOM 705 O O . LEU A 1 90 ? 6.507 -4.442 -16.133 1.00 97.19 90 LEU A O 1
ATOM 709 N N . ASN A 1 91 ? 6.757 -5.691 -17.969 1.00 98.19 91 ASN A N 1
ATOM 710 C CA . ASN A 1 91 ? 5.425 -5.354 -18.470 1.00 98.19 91 ASN A CA 1
ATOM 711 C C . ASN A 1 91 ? 4.357 -6.007 -17.603 1.00 98.19 91 ASN A C 1
ATOM 713 O O . ASN A 1 91 ? 3.483 -5.309 -17.094 1.00 98.19 91 ASN A O 1
ATOM 717 N N . ARG A 1 92 ? 4.508 -7.307 -17.332 1.00 98.12 92 ARG A N 1
ATOM 718 C CA . ARG A 1 92 ? 3.610 -8.029 -16.430 1.00 98.12 92 ARG A CA 1
ATOM 719 C C . ARG A 1 92 ? 3.591 -7.408 -15.036 1.00 98.12 92 ARG A C 1
ATOM 721 O O . ARG A 1 92 ? 2.521 -7.193 -14.479 1.00 98.12 92 ARG A O 1
ATOM 728 N N . TYR A 1 93 ? 4.762 -7.070 -14.497 1.00 97.81 93 TYR A N 1
ATOM 729 C CA . TYR A 1 93 ? 4.862 -6.412 -13.198 1.00 97.81 93 TYR A CA 1
ATOM 730 C C . TYR A 1 93 ? 4.100 -5.083 -13.161 1.00 97.81 93 TYR A C 1
ATOM 732 O O . TYR A 1 93 ? 3.412 -4.798 -12.186 1.00 97.81 93 TYR A O 1
ATOM 740 N N . LEU A 1 94 ? 4.217 -4.255 -14.204 1.00 98.19 94 LEU A N 1
ATOM 741 C CA . LEU A 1 94 ? 3.543 -2.957 -14.264 1.00 98.19 94 LEU A CA 1
ATOM 742 C C . LEU A 1 94 ? 2.025 -3.088 -14.444 1.00 98.19 94 LEU A C 1
ATOM 744 O O . LEU A 1 94 ? 1.290 -2.258 -13.901 1.00 98.19 94 LEU A O 1
ATOM 748 N N . ASP A 1 95 ? 1.561 -4.117 -15.152 1.00 98.31 95 ASP A N 1
ATOM 749 C CA . ASP A 1 95 ? 0.136 -4.431 -15.284 1.00 98.31 95 ASP A CA 1
ATOM 750 C C . ASP A 1 95 ? -0.444 -4.877 -13.933 1.00 98.31 95 ASP A C 1
ATOM 752 O O . ASP A 1 95 ? -1.408 -4.281 -13.444 1.00 98.31 95 ASP A O 1
ATOM 756 N N . ASP A 1 96 ? 0.210 -5.836 -13.267 1.00 98.12 96 ASP A N 1
ATOM 757 C CA . ASP A 1 96 ? -0.165 -6.305 -11.927 1.00 98.12 96 ASP A CA 1
ATOM 758 C C . ASP A 1 96 ? -0.132 -5.150 -10.909 1.00 98.12 96 ASP A C 1
ATOM 760 O O . ASP A 1 96 ? -1.057 -4.968 -10.114 1.00 98.12 96 ASP A O 1
ATOM 764 N N . LEU A 1 97 ? 0.903 -4.308 -10.966 1.00 98.12 97 LEU A N 1
ATOM 765 C CA . LEU A 1 97 ? 1.039 -3.135 -10.109 1.00 98.12 97 LEU A CA 1
ATOM 766 C C . LEU A 1 97 ? -0.103 -2.140 -10.315 1.00 98.12 97 LEU A C 1
ATOM 768 O O . LEU A 1 97 ? -0.633 -1.615 -9.335 1.00 98.12 97 LEU A O 1
ATOM 772 N N . THR A 1 98 ? -0.483 -1.875 -11.564 1.00 98.31 98 THR A N 1
ATOM 773 C CA . THR A 1 98 ? -1.598 -0.972 -11.881 1.00 98.31 98 THR A CA 1
ATOM 774 C C . THR A 1 98 ? -2.898 -1.491 -11.278 1.00 98.31 98 THR A C 1
ATOM 776 O O . THR A 1 98 ? -3.590 -0.735 -10.599 1.00 98.31 98 THR A O 1
ATOM 779 N N . ILE A 1 99 ? -3.175 -2.791 -11.420 1.00 98.50 99 ILE A N 1
ATOM 780 C CA . ILE A 1 99 ? -4.355 -3.437 -10.831 1.00 98.50 99 ILE A CA 1
ATOM 781 C C . ILE A 1 99 ? -4.360 -3.284 -9.304 1.00 98.50 99 ILE A C 1
ATOM 783 O O . ILE A 1 99 ? -5.372 -2.903 -8.718 1.00 98.50 99 ILE A O 1
ATOM 787 N N . LEU A 1 100 ? -3.232 -3.541 -8.636 1.00 98.25 100 LEU A N 1
ATOM 788 C CA . LEU A 1 100 ? -3.153 -3.429 -7.176 1.00 98.25 100 LEU A CA 1
ATOM 789 C C . LEU A 1 100 ? -3.284 -1.981 -6.685 1.00 98.25 100 LEU A C 1
ATOM 791 O O . LEU A 1 100 ? -3.899 -1.741 -5.643 1.00 98.25 100 LEU A O 1
ATOM 795 N N . ILE A 1 101 ? -2.742 -1.009 -7.423 1.00 98.06 101 ILE A N 1
ATOM 796 C CA . ILE A 1 101 ? -2.945 0.416 -7.136 1.00 98.06 101 ILE A CA 1
ATOM 797 C C . ILE A 1 101 ? -4.427 0.773 -7.258 1.00 98.06 101 ILE A C 1
ATOM 799 O O . ILE A 1 101 ? -4.963 1.435 -6.368 1.00 98.06 101 ILE A O 1
ATOM 803 N N . ASP A 1 102 ? -5.089 0.323 -8.319 1.00 97.81 102 ASP A N 1
ATOM 804 C CA . ASP A 1 102 ? -6.503 0.605 -8.564 1.00 97.81 102 ASP A CA 1
ATOM 805 C C . ASP A 1 102 ? -7.382 -0.006 -7.473 1.00 97.81 102 ASP A C 1
ATOM 807 O O . ASP A 1 102 ? -8.181 0.709 -6.873 1.00 97.81 102 ASP A O 1
ATOM 811 N N . ASN A 1 103 ? -7.115 -1.252 -7.074 1.00 98.06 103 ASN A N 1
ATOM 812 C CA . ASN A 1 103 ? -7.786 -1.898 -5.943 1.00 98.06 103 ASN A CA 1
ATOM 813 C C . ASN A 1 103 ? -7.648 -1.096 -4.638 1.00 98.06 103 ASN A C 1
ATOM 815 O O . ASN A 1 103 ? -8.603 -0.982 -3.867 1.00 98.06 103 ASN A O 1
ATOM 819 N N . VAL A 1 104 ? -6.465 -0.531 -4.365 1.00 96.56 104 VAL A N 1
ATOM 820 C CA . VAL A 1 104 ? -6.256 0.329 -3.190 1.00 96.56 104 VAL A CA 1
ATOM 821 C C . VAL A 1 104 ? -7.095 1.598 -3.298 1.00 96.56 104 VAL A C 1
ATOM 823 O O . VAL A 1 104 ? -7.756 1.974 -2.328 1.00 96.56 104 VAL A O 1
ATOM 826 N N . LEU A 1 105 ? -7.073 2.270 -4.448 1.00 96.62 105 LEU A N 1
ATOM 827 C CA . LEU A 1 105 ? -7.797 3.523 -4.648 1.00 96.62 105 LEU A CA 1
ATOM 828 C C . LEU A 1 105 ? -9.314 3.322 -4.593 1.00 96.62 105 LEU A C 1
ATOM 830 O O . LEU A 1 105 ? -9.983 4.103 -3.918 1.00 96.62 105 LEU A O 1
ATOM 834 N N . ASP A 1 106 ? -9.832 2.253 -5.190 1.00 96.81 106 ASP A N 1
ATOM 835 C CA . ASP A 1 106 ? -11.249 1.885 -5.141 1.00 96.81 106 ASP A CA 1
ATOM 836 C C . ASP A 1 106 ? -11.691 1.564 -3.709 1.00 96.81 106 ASP A C 1
ATOM 838 O O . ASP A 1 106 ? -12.711 2.071 -3.234 1.00 96.81 106 ASP A O 1
ATOM 842 N N . ALA A 1 107 ? -10.883 0.805 -2.959 1.00 95.62 107 ALA A N 1
ATOM 843 C CA . ALA A 1 107 ? -11.166 0.519 -1.556 1.00 95.62 107 ALA A CA 1
ATOM 844 C C . ALA A 1 107 ? -11.163 1.797 -0.694 1.00 95.62 107 ALA A C 1
ATOM 846 O O . ALA A 1 107 ? -11.995 1.951 0.202 1.00 95.62 107 ALA A O 1
ATOM 847 N N . PHE A 1 108 ? -10.257 2.747 -0.961 1.00 93.94 108 PHE A N 1
ATOM 848 C CA . PHE A 1 108 ? -10.274 4.052 -0.294 1.00 93.94 108 PHE A CA 1
ATOM 849 C C . PHE A 1 108 ? -11.487 4.893 -0.695 1.00 93.94 108 PHE A C 1
ATOM 851 O O . PHE A 1 108 ? -12.072 5.538 0.176 1.00 93.94 108 PHE A O 1
ATOM 858 N N . ALA A 1 109 ? -11.875 4.876 -1.971 1.00 94.50 109 ALA A N 1
ATOM 859 C CA . ALA A 1 109 ? -13.031 5.603 -2.481 1.00 94.50 109 ALA A CA 1
ATOM 860 C C . ALA A 1 109 ? -14.342 5.120 -1.850 1.00 94.50 109 ALA A C 1
ATOM 862 O O . ALA A 1 109 ? -15.208 5.942 -1.565 1.00 94.50 109 ALA A O 1
ATOM 863 N N . ALA A 1 110 ? -14.455 3.822 -1.550 1.00 94.62 110 ALA A N 1
ATOM 864 C CA . ALA A 1 110 ? -15.600 3.259 -0.837 1.00 94.62 110 ALA A CA 1
ATOM 865 C C . ALA A 1 110 ? -15.750 3.792 0.603 1.00 94.62 110 ALA A C 1
ATOM 867 O O . ALA A 1 110 ? -16.856 3.814 1.135 1.00 94.62 110 ALA A O 1
ATOM 868 N N . ILE A 1 111 ? -14.656 4.233 1.240 1.00 92.31 111 ILE A N 1
ATOM 869 C CA . ILE A 1 111 ? -14.688 4.835 2.582 1.00 92.31 111 ILE A CA 1
ATOM 870 C C . ILE A 1 111 ? -14.849 6.354 2.499 1.00 92.31 111 ILE A C 1
ATOM 872 O O . ILE A 1 111 ? -15.655 6.937 3.220 1.00 92.31 111 ILE A O 1
ATOM 876 N N . ASP A 1 112 ? -13.997 7.007 1.710 1.00 90.69 112 ASP A N 1
ATOM 877 C CA . ASP A 1 112 ? -13.907 8.462 1.614 1.00 90.69 112 ASP A CA 1
ATOM 878 C C . ASP A 1 112 ? -13.090 8.858 0.365 1.00 90.69 112 ASP A C 1
ATOM 880 O O . ASP A 1 112 ? -11.852 8.918 0.425 1.00 90.69 112 ASP A O 1
ATOM 884 N N . PRO A 1 113 ? -13.755 9.148 -0.767 1.00 90.56 113 PRO A N 1
ATOM 885 C CA . PRO A 1 113 ? -13.081 9.441 -2.029 1.00 90.56 113 PRO A CA 1
ATOM 886 C C . PRO A 1 113 ? -12.310 10.763 -1.995 1.00 90.56 113 PRO A C 1
ATOM 888 O O . PRO A 1 113 ? -11.324 10.913 -2.719 1.00 90.56 113 PRO A O 1
ATOM 891 N N . ALA A 1 114 ? -12.672 11.702 -1.111 1.00 90.94 114 ALA A N 1
ATOM 892 C CA . ALA A 1 114 ? -11.960 12.969 -0.978 1.00 90.94 114 ALA A CA 1
ATOM 893 C C . ALA A 1 114 ? -10.504 12.760 -0.525 1.00 90.94 114 ALA A C 1
ATOM 895 O O . ALA A 1 114 ? -9.625 13.565 -0.834 1.00 90.94 114 ALA A O 1
ATOM 896 N N . LYS A 1 115 ? -10.185 11.646 0.148 1.00 85.69 115 LYS A N 1
ATOM 897 C CA . LYS A 1 115 ? -8.803 11.350 0.556 1.00 85.69 115 LYS A CA 1
ATOM 898 C C . LYS A 1 115 ? -7.846 11.171 -0.610 1.00 85.69 115 LYS A C 1
ATOM 900 O O . LYS A 1 115 ? -6.666 11.450 -0.420 1.00 85.69 115 LYS A O 1
ATOM 905 N N . ILE A 1 116 ? -8.312 10.730 -1.775 1.00 87.94 116 ILE A N 1
ATOM 906 C CA . ILE A 1 116 ? -7.447 10.466 -2.930 1.00 87.94 116 ILE A CA 1
ATOM 907 C C . ILE A 1 116 ? -6.721 11.747 -3.379 1.00 87.94 116 ILE A C 1
ATOM 909 O O . ILE A 1 116 ? -5.489 11.736 -3.396 1.00 87.94 116 ILE A O 1
ATOM 913 N N . PRO A 1 117 ? -7.415 12.872 -3.654 1.00 87.88 117 PRO A N 1
ATOM 914 C CA . PRO A 1 117 ? -6.741 14.127 -3.982 1.00 87.88 117 PRO A CA 1
ATOM 915 C C . PRO A 1 117 ? -6.071 14.804 -2.774 1.00 87.88 117 PRO A C 1
ATOM 917 O O . PRO A 1 117 ? -5.032 15.437 -2.939 1.00 87.88 117 PRO A O 1
ATOM 920 N N . PHE A 1 118 ? -6.608 14.674 -1.552 1.00 89.94 118 PHE A N 1
ATOM 921 C CA . PHE A 1 118 ? -6.064 15.385 -0.380 1.00 89.94 118 PHE A CA 1
ATOM 922 C C . PHE A 1 118 ? -4.882 14.689 0.308 1.00 89.94 118 PHE A C 1
ATOM 924 O O . PHE A 1 118 ? -4.166 15.308 1.101 1.00 89.94 118 PHE A O 1
ATOM 931 N N . LYS A 1 119 ? -4.656 13.395 0.062 1.00 88.69 119 LYS A N 1
ATOM 932 C CA . LYS A 1 119 ? -3.509 12.658 0.600 1.00 88.69 119 LYS A CA 1
ATOM 933 C C . LYS A 1 119 ? -2.516 12.397 -0.516 1.00 88.69 119 LYS A C 1
ATOM 935 O O . LYS A 1 119 ? -2.659 11.444 -1.273 1.00 88.69 119 LYS A O 1
ATOM 940 N N . ILE A 1 120 ? -1.439 13.184 -0.520 1.00 91.25 120 ILE A N 1
ATOM 941 C CA . ILE A 1 120 ? -0.364 13.094 -1.518 1.00 91.25 120 ILE A CA 1
ATOM 942 C C . ILE A 1 120 ? 0.134 11.660 -1.736 1.00 91.25 120 ILE A C 1
ATOM 944 O O . ILE A 1 120 ? 0.347 11.258 -2.868 1.00 91.25 120 ILE A O 1
ATOM 948 N N . LYS A 1 121 ? 0.236 10.845 -0.675 1.00 88.12 121 LYS A N 1
ATOM 949 C CA . LYS A 1 121 ? 0.674 9.446 -0.790 1.00 88.12 121 LYS A CA 1
ATOM 950 C C . LYS A 1 121 ? -0.266 8.579 -1.634 1.00 88.12 121 LYS A C 1
ATOM 952 O O . LYS A 1 121 ? 0.229 7.704 -2.325 1.00 88.12 121 LYS A O 1
ATOM 957 N N . LEU A 1 122 ? -1.581 8.819 -1.596 1.00 92.06 122 LEU A N 1
ATOM 958 C CA . LEU A 1 122 ? -2.545 8.097 -2.437 1.00 92.06 122 LEU A CA 1
ATOM 959 C C . LEU A 1 122 ? -2.448 8.561 -3.889 1.00 92.06 122 LEU A C 1
ATOM 961 O O . LEU A 1 122 ? -2.394 7.734 -4.792 1.00 92.06 122 LEU A O 1
ATOM 965 N N . HIS A 1 123 ? -2.337 9.873 -4.108 1.00 91.50 123 HIS A N 1
ATOM 966 C CA . HIS A 1 123 ? -2.128 10.428 -5.444 1.00 91.50 123 HIS A CA 1
ATOM 967 C C . HIS A 1 123 ? -0.826 9.921 -6.093 1.00 91.50 123 HIS A C 1
ATOM 969 O O . HIS A 1 123 ? -0.819 9.554 -7.265 1.00 91.50 123 HIS A O 1
ATOM 975 N N . LEU A 1 124 ? 0.267 9.845 -5.324 1.00 92.50 124 LEU A N 1
ATOM 976 C CA . LEU A 1 124 ? 1.574 9.398 -5.812 1.00 92.50 124 LEU A CA 1
ATOM 977 C C . LEU A 1 124 ? 1.586 7.950 -6.315 1.00 92.50 124 LEU A C 1
ATOM 979 O O . LEU A 1 124 ? 2.406 7.636 -7.175 1.00 92.50 124 LEU A O 1
ATOM 983 N N . LEU A 1 125 ? 0.676 7.086 -5.844 1.00 95.06 125 LEU A N 1
ATOM 984 C CA . LEU A 1 125 ? 0.599 5.701 -6.318 1.00 95.06 125 LEU A CA 1
ATOM 985 C C . LEU A 1 125 ? 0.369 5.629 -7.831 1.00 95.06 125 LEU A C 1
ATOM 987 O O . LEU A 1 125 ? 1.013 4.827 -8.493 1.00 95.06 125 LEU A O 1
ATOM 991 N N . LYS A 1 126 ? -0.451 6.518 -8.406 1.00 95.31 126 LYS A N 1
ATOM 992 C CA . LYS A 1 126 ? -0.714 6.540 -9.857 1.00 95.31 126 LYS A CA 1
ATOM 993 C C . LYS A 1 126 ? 0.526 6.836 -10.708 1.00 95.31 126 LYS A C 1
ATOM 995 O O . LYS A 1 126 ? 0.565 6.452 -11.872 1.00 95.31 126 LYS A O 1
ATOM 1000 N N . HIS A 1 127 ? 1.540 7.485 -10.136 1.00 95.25 127 HIS A N 1
ATOM 1001 C CA . HIS A 1 127 ? 2.799 7.799 -10.827 1.00 95.25 127 HIS A CA 1
ATOM 1002 C C . HIS A 1 127 ? 3.848 6.693 -10.675 1.00 95.25 127 HIS A C 1
ATOM 1004 O O . HIS A 1 127 ? 4.840 6.662 -11.404 1.00 95.25 127 HIS A O 1
ATOM 1010 N N . LEU A 1 128 ? 3.631 5.762 -9.745 1.00 95.94 128 LEU A N 1
ATOM 1011 C CA . LEU A 1 128 ? 4.595 4.726 -9.400 1.00 95.94 128 LEU A CA 1
ATOM 1012 C C . LEU A 1 128 ? 4.949 3.790 -10.569 1.00 95.94 128 LEU A C 1
ATOM 1014 O O . LEU A 1 128 ? 6.141 3.530 -10.732 1.00 95.94 128 LEU A O 1
ATOM 1018 N N . PRO A 1 129 ? 4.013 3.348 -11.436 1.00 97.69 129 PRO A N 1
ATOM 1019 C CA . PRO A 1 129 ? 4.370 2.540 -12.604 1.00 97.69 129 PRO A CA 1
ATOM 1020 C C . PRO A 1 129 ? 5.360 3.248 -13.542 1.00 97.69 129 PRO A C 1
ATOM 1022 O O . PRO A 1 129 ? 6.323 2.644 -14.014 1.00 97.69 129 PRO A O 1
ATOM 1025 N N . ALA A 1 130 ? 5.176 4.553 -13.772 1.00 97.69 130 ALA A N 1
ATOM 1026 C CA . ALA A 1 130 ? 6.087 5.344 -14.598 1.00 97.69 130 ALA A CA 1
ATOM 1027 C C . ALA A 1 130 ? 7.468 5.497 -13.941 1.00 97.69 130 ALA A C 1
ATOM 1029 O O . ALA A 1 130 ? 8.490 5.420 -14.626 1.00 97.69 130 ALA A O 1
ATOM 1030 N N . HIS A 1 131 ? 7.510 5.672 -12.617 1.00 95.62 131 HIS A N 1
ATOM 1031 C CA . HIS A 1 131 ? 8.765 5.714 -11.869 1.00 95.62 131 HIS A CA 1
ATOM 1032 C C . HIS A 1 131 ? 9.502 4.377 -11.923 1.00 95.62 131 HIS A C 1
ATOM 1034 O O . HIS A 1 131 ? 10.689 4.369 -12.232 1.00 95.62 131 HIS A O 1
ATOM 1040 N N . ILE A 1 132 ? 8.816 3.253 -11.702 1.00 96.75 132 ILE A N 1
ATOM 1041 C CA . ILE A 1 132 ? 9.450 1.929 -11.725 1.00 96.75 132 ILE A CA 1
ATOM 1042 C C . ILE A 1 132 ? 9.959 1.585 -13.123 1.00 96.75 132 ILE A C 1
ATOM 1044 O O .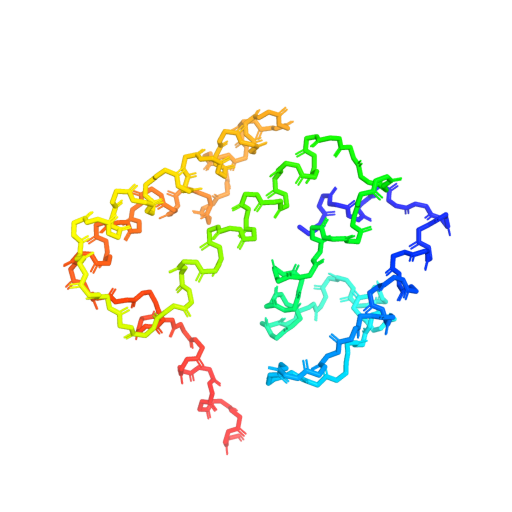 ILE A 1 132 ? 11.082 1.111 -13.268 1.00 96.75 132 ILE A O 1
ATOM 1048 N N . ARG A 1 133 ? 9.200 1.918 -14.174 1.00 97.12 133 ARG A N 1
ATOM 1049 C CA . ARG A 1 133 ? 9.669 1.763 -15.558 1.00 97.12 133 ARG A CA 1
ATOM 1050 C C . ARG A 1 133 ? 10.977 2.518 -15.823 1.00 97.12 133 ARG A C 1
ATOM 1052 O O . ARG A 1 133 ? 11.783 2.065 -16.627 1.00 97.12 133 ARG A O 1
ATOM 1059 N N . ARG A 1 134 ? 11.179 3.674 -15.181 1.00 96.25 134 ARG A N 1
ATOM 1060 C CA . ARG A 1 134 ? 12.349 4.535 -15.400 1.00 96.25 134 ARG A CA 1
ATOM 1061 C C . ARG A 1 134 ? 13.529 4.222 -14.479 1.00 96.25 134 ARG A C 1
ATOM 1063 O O . ARG A 1 134 ? 14.670 4.367 -14.906 1.00 96.25 134 ARG A O 1
ATOM 1070 N N . PHE A 1 135 ? 13.261 3.863 -13.229 1.00 94.25 135 PHE A N 1
ATOM 1071 C CA . PHE A 1 135 ? 14.263 3.785 -12.160 1.00 94.25 135 PHE A CA 1
ATOM 1072 C C . PHE A 1 135 ? 14.443 2.373 -11.587 1.00 94.25 135 PHE A C 1
ATOM 1074 O O . PHE A 1 135 ? 15.300 2.171 -10.730 1.00 94.25 135 PHE A O 1
ATOM 1081 N N . GLY A 1 136 ? 13.671 1.394 -12.064 1.00 93.69 136 GLY A N 1
ATOM 1082 C CA . GLY A 1 136 ? 13.681 0.031 -11.548 1.00 93.69 136 GLY A CA 1
ATOM 1083 C C . GLY A 1 136 ? 12.829 -0.135 -10.281 1.00 93.69 136 GLY A C 1
ATOM 1084 O O . GLY A 1 136 ? 11.962 0.696 -10.002 1.00 93.69 136 GLY A O 1
ATOM 1085 N N . PRO A 1 137 ? 13.032 -1.224 -9.521 1.00 94.81 137 PRO A N 1
ATOM 1086 C CA . PRO A 1 137 ? 12.218 -1.565 -8.355 1.00 94.81 137 PRO A CA 1
ATOM 1087 C C . PRO A 1 137 ? 12.096 -0.435 -7.324 1.00 94.81 137 PRO A C 1
ATOM 1089 O O . PRO A 1 137 ? 13.064 0.269 -7.031 1.00 94.81 137 PRO A O 1
ATOM 1092 N N . ALA A 1 138 ? 10.915 -0.302 -6.710 1.00 92.50 138 ALA A N 1
ATOM 1093 C CA . ALA A 1 138 ? 10.621 0.768 -5.750 1.00 92.50 138 ALA A CA 1
ATOM 1094 C C . ALA A 1 138 ? 11.570 0.798 -4.541 1.00 92.50 138 ALA A C 1
ATOM 1096 O O . ALA A 1 138 ? 11.865 1.864 -4.000 1.00 92.50 138 ALA A O 1
ATOM 1097 N N . VAL A 1 139 ? 12.081 -0.369 -4.138 1.00 89.50 139 VAL A N 1
ATOM 1098 C CA . VAL A 1 139 ? 13.041 -0.505 -3.036 1.00 89.50 139 VAL A CA 1
ATOM 1099 C C . VAL A 1 139 ? 14.332 0.279 -3.308 1.00 89.50 139 VAL A C 1
ATOM 1101 O O . VAL A 1 139 ? 14.911 0.825 -2.372 1.00 89.50 139 VAL A O 1
ATOM 1104 N N . HIS A 1 140 ? 14.759 0.407 -4.569 1.00 87.94 140 HIS A N 1
ATOM 1105 C CA . HIS A 1 140 ? 16.040 1.031 -4.926 1.00 87.94 140 HIS A CA 1
ATOM 1106 C C . HIS A 1 140 ? 16.065 2.549 -4.734 1.00 87.94 140 HIS A C 1
ATOM 1108 O O . HIS A 1 140 ? 17.126 3.115 -4.492 1.00 87.94 140 HIS A O 1
ATOM 1114 N N . PHE A 1 141 ? 14.912 3.212 -4.813 1.00 85.06 141 PHE A N 1
ATOM 1115 C CA . PHE A 1 141 ? 14.787 4.651 -4.567 1.00 85.06 141 PHE A CA 1
ATOM 1116 C C . PHE A 1 141 ? 14.033 4.962 -3.265 1.00 85.06 141 PHE A C 1
ATOM 1118 O O . PHE A 1 141 ? 13.562 6.082 -3.059 1.00 85.06 141 PHE A O 1
ATOM 1125 N N . SER A 1 142 ? 13.929 3.978 -2.365 1.00 83.12 142 SER A N 1
ATOM 1126 C CA . SER A 1 142 ? 13.421 4.181 -1.009 1.00 83.12 142 SER A CA 1
ATOM 1127 C C . SER A 1 142 ? 14.384 5.044 -0.191 1.00 83.12 142 SER A C 1
ATOM 1129 O O . SER A 1 142 ? 15.598 4.838 -0.212 1.00 83.12 142 SER A O 1
ATOM 1131 N N . THR A 1 143 ? 13.846 5.974 0.602 1.00 79.00 143 THR A N 1
ATOM 1132 C CA . THR A 1 143 ? 14.659 6.788 1.520 1.00 79.00 143 THR A CA 1
ATOM 1133 C C . THR A 1 143 ? 15.248 5.974 2.671 1.00 79.00 143 THR A C 1
ATOM 1135 O O . THR A 1 143 ? 16.191 6.435 3.305 1.00 79.00 143 THR A O 1
ATOM 1138 N N . GLU A 1 144 ? 14.757 4.752 2.916 1.00 73.88 144 GLU A N 1
ATOM 1139 C CA . GLU A 1 144 ? 15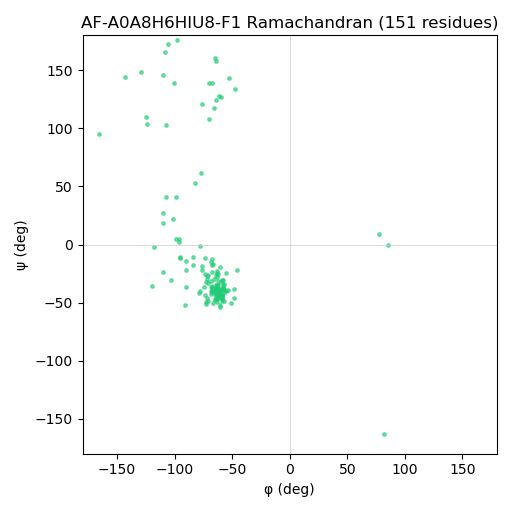.227 3.888 4.010 1.00 73.88 144 GLU A CA 1
ATOM 1140 C C . GLU A 1 144 ? 16.730 3.591 3.911 1.00 73.88 144 GLU A C 1
ATOM 1142 O O . GLU A 1 144 ? 17.416 3.595 4.929 1.00 73.88 144 GLU A O 1
ATOM 1147 N N . VAL A 1 145 ? 17.267 3.423 2.696 1.00 64.88 145 VAL A N 1
ATOM 1148 C CA . VAL A 1 145 ? 18.709 3.198 2.486 1.00 64.88 145 VAL A CA 1
ATOM 1149 C C . VAL A 1 145 ? 19.529 4.397 2.971 1.00 64.88 145 VAL A C 1
ATOM 1151 O O . VAL A 1 145 ? 20.579 4.217 3.582 1.00 64.88 145 VAL A O 1
ATOM 1154 N N . PHE A 1 146 ? 19.034 5.617 2.756 1.00 69.56 146 PHE A N 1
ATOM 1155 C CA . PHE A 1 146 ? 19.682 6.838 3.237 1.00 69.56 146 PHE A CA 1
ATOM 1156 C C . PHE A 1 146 ? 19.508 7.017 4.751 1.00 69.56 146 PHE A C 1
ATOM 1158 O O . PHE A 1 146 ? 20.440 7.435 5.433 1.00 69.56 146 PHE A O 1
ATOM 1165 N N . GLU A 1 147 ? 18.347 6.648 5.300 1.00 72.25 147 GLU A N 1
ATOM 1166 C CA . GLU A 1 147 ? 18.070 6.712 6.740 1.00 72.25 147 GLU A CA 1
ATOM 1167 C C . GLU A 1 147 ? 18.935 5.738 7.555 1.00 72.25 147 GLU A C 1
ATOM 1169 O O . GLU A 1 147 ? 19.289 6.054 8.690 1.00 72.25 147 GLU A O 1
ATOM 1174 N N . CYS A 1 148 ? 19.343 4.597 6.986 1.00 64.94 148 CYS A N 1
ATOM 1175 C CA . CYS A 1 148 ? 20.261 3.662 7.642 1.00 64.94 148 CYS A CA 1
ATOM 1176 C C . CYS A 1 148 ? 21.612 4.299 8.007 1.00 64.94 148 CYS A C 1
ATOM 1178 O O . CYS A 1 148 ? 22.200 3.919 9.019 1.00 64.94 148 CYS A O 1
ATOM 1180 N N . PHE A 1 149 ? 22.088 5.290 7.244 1.00 71.12 149 PHE A N 1
ATOM 1181 C CA . PHE A 1 149 ? 23.333 5.993 7.567 1.00 71.12 149 PHE A CA 1
ATOM 1182 C C . PHE A 1 149 ? 23.198 6.902 8.795 1.00 71.12 149 PHE A C 1
ATOM 1184 O O . PHE A 1 149 ? 24.178 7.080 9.512 1.00 71.12 149 PHE A O 1
ATOM 1191 N N . ASN A 1 150 ? 21.994 7.395 9.112 1.00 75.62 150 ASN A N 1
ATOM 1192 C CA . ASN A 1 150 ? 21.757 8.199 10.319 1.00 75.62 150 ASN A CA 1
ATOM 1193 C C . ASN A 1 150 ? 21.936 7.397 11.616 1.00 75.62 150 ASN A C 1
ATOM 1195 O O . ASN A 1 150 ? 22.042 7.998 12.673 1.00 75.62 150 ASN A O 1
ATOM 1199 N N . ALA A 1 151 ? 21.932 6.061 11.562 1.00 68.38 151 ALA A N 1
ATOM 1200 C CA . ALA A 1 151 ? 22.140 5.214 12.738 1.00 68.38 151 ALA A CA 1
ATOM 1201 C C . ALA A 1 151 ? 23.627 4.991 13.076 1.00 68.38 151 ALA A C 1
ATOM 1203 O O . ALA A 1 151 ? 23.932 4.418 14.121 1.00 68.38 151 ALA A O 1
ATOM 1204 N N . ILE A 1 152 ? 24.535 5.379 12.173 1.00 71.31 152 ILE A N 1
ATOM 1205 C CA . ILE A 1 152 ? 25.990 5.251 12.345 1.00 71.31 152 ILE A CA 1
ATOM 1206 C C . ILE A 1 152 ? 26.586 6.510 13.005 1.00 71.31 152 ILE A C 1
ATOM 1208 O O . ILE A 1 152 ? 27.661 6.427 13.600 1.00 71.31 152 ILE A O 1
ATOM 1212 N N . PHE A 1 153 ? 25.888 7.647 12.925 1.00 49.16 153 PHE A N 1
ATOM 1213 C CA . PHE A 1 153 ? 26.262 8.926 13.539 1.00 49.16 153 PHE A CA 1
ATOM 1214 C C . PHE A 1 153 ? 25.465 9.185 14.821 1.00 49.16 153 PHE A C 1
ATOM 1216 O O . PHE A 1 153 ? 26.018 9.870 15.709 1.00 49.16 153 PHE A O 1
#

Organism: NCBI:txid980116

Foldseek 3Di:
DCVFCVPDDPVPVQLLVVLQPDDCPPPPADRLNSVCCVVPVVPDDPNNVLSQLQPVLVRCVPPGDPLVSQLSVLSSLLVVLLPDPDDPDLVVSLVSLVVSLVSNQVSVVVVPNVCCVVPVVNVCSVCVSVVCVPPNGNVVPDCVVVVVVVVVD

Secondary structure (DSSP, 8-state):
-HHHHTT--GGGHHHHHHHHT---TT-SS----HHHHHHTTTS--HHHHHHHHHHHHHH-TTTS-HHHHHHHHHHHHHHHHHS-S--S-HHHHHHHHHHHHHHHHHHHHHH-TTHHHH-HHHHHHTTHHHHHHHH-SGGGG-THHHHGGGGT-

pLDDT: mean 84.57, std 11.75, range [49.16, 98.5]

Radius of gyration: 16.6 Å; Cα contacts (8 Å, |Δi|>4): 107; chains: 1; bounding box: 42×34×44 Å

Mean predicted aligned error: 6.69 Å

Solvent-accessible surface area (backbone atoms only — not comparable to full-atom values): 9106 Å² total; per-residue (Å²): 109,70,83,68,62,72,79,64,58,90,85,57,62,57,52,38,51,50,51,48,67,53,83,57,82,94,51,101,62,76,83,63,59,33,65,55,52,62,75,38,61,90,71,67,51,70,70,56,52,54,51,43,44,75,46,41,58,81,51,44,69,92,74,53,55,73,57,58,46,47,31,44,40,28,47,24,57,36,52,60,69,48,71,37,91,75,74,94,51,64,67,60,50,43,53,54,48,49,53,33,48,48,48,30,50,53,30,39,40,75,75,47,52,70,47,42,82,74,33,63,73,60,48,50,52,79,51,42,56,65,48,34,76,74,71,42,47,59,57,78,76,40,66,61,71,62,54,57,57,64,76,79,110